Protein AF-A0A953E2Z7-F1 (afdb_monomer_lite)

Foldseek 3Di:
DDDDDDDDDDDDDDPPDDPDPQPPQADVPGNPDGDDPVPDDPCPPPDPCPPVNVVVVVVVVVVVVCCVVCVVVVLVVCCVPPVPVSVVVVVVVPDPDPPPVPDPCNPDDPVRVVVVVVVVVVVVVCVVVVNPDPPDPPPPDDDDDD

pLDDT: mean 73.72, std 15.2, range [41.12, 93.69]

Secondary structure (DSSP, 8-state):
------PPP------------PPTT-BTTBTTPPPPPTT--S-TT-S---HHHHHHHHHHHHHHHHHHHHHHHHHHHHHHH-HHHHHHHHHHHS-SS------TTTT--HHHHHHHHHHHHHHHHHHHTTPPPTT-----------

Radius of gyration: 36.49 Å; chains: 1; bounding box: 108×60×67 Å

Structure (mmCIF, N/CA/C/O backbone):
data_AF-A0A953E2Z7-F1
#
_entry.id   AF-A0A953E2Z7-F1
#
loop_
_atom_site.group_PDB
_atom_site.id
_atom_site.type_symbol
_atom_site.label_atom_id
_atom_site.label_alt_id
_atom_site.label_comp_id
_atom_site.label_asym_id
_atom_site.label_entity_id
_atom_site.label_seq_id
_atom_site.pdbx_PDB_ins_code
_atom_site.Cartn_x
_atom_site.Cartn_y
_atom_site.Cartn_z
_atom_site.occupancy
_atom_site.B_iso_or_equiv
_atom_site.auth_seq_id
_atom_site.auth_comp_id
_atom_site.auth_asym_id
_atom_site.auth_atom_id
_atom_site.pdbx_PDB_model_num
ATOM 1 N N . MET A 1 1 ? 92.117 -27.871 0.592 1.00 45.41 1 MET A N 1
ATOM 2 C CA . MET A 1 1 ? 91.807 -29.067 -0.216 1.00 45.41 1 MET A CA 1
ATOM 3 C C . MET A 1 1 ? 90.305 -29.068 -0.452 1.00 45.41 1 MET A C 1
ATOM 5 O O . MET A 1 1 ? 89.566 -29.341 0.481 1.00 45.41 1 MET A O 1
ATOM 9 N N . SER A 1 2 ? 89.866 -28.612 -1.628 1.00 42.84 2 SER A N 1
ATOM 10 C CA . SER A 1 2 ? 88.443 -28.468 -1.973 1.00 42.84 2 SER A CA 1
ATOM 11 C C . SER A 1 2 ? 87.938 -29.748 -2.621 1.00 42.84 2 SER A C 1
ATOM 13 O O . SER A 1 2 ? 88.469 -30.160 -3.650 1.00 42.84 2 SER A O 1
ATOM 15 N N . THR A 1 3 ? 86.918 -30.366 -2.033 1.00 53.16 3 THR A N 1
ATOM 16 C CA . THR A 1 3 ? 86.294 -31.569 -2.586 1.00 53.16 3 THR A CA 1
ATOM 17 C C . THR A 1 3 ? 85.129 -31.174 -3.488 1.00 53.16 3 THR A C 1
ATOM 19 O O . THR A 1 3 ? 84.120 -30.639 -3.036 1.00 53.16 3 THR A O 1
ATOM 22 N N . THR A 1 4 ? 85.304 -31.444 -4.778 1.00 52.91 4 THR A N 1
ATOM 23 C CA . THR A 1 4 ? 84.304 -31.381 -5.847 1.00 52.91 4 THR A CA 1
ATOM 24 C C . THR A 1 4 ? 83.200 -32.415 -5.620 1.00 52.91 4 THR A C 1
ATOM 26 O O . THR A 1 4 ? 83.494 -33.597 -5.459 1.00 52.91 4 THR A O 1
ATOM 29 N N . ILE A 1 5 ? 81.930 -32.001 -5.678 1.00 59.81 5 ILE A N 1
ATOM 30 C CA . ILE A 1 5 ? 80.785 -32.916 -5.808 1.00 59.81 5 ILE A CA 1
ATOM 31 C C . ILE A 1 5 ? 80.090 -32.632 -7.141 1.00 59.81 5 ILE A C 1
ATOM 33 O O . ILE A 1 5 ? 79.388 -31.637 -7.312 1.00 59.81 5 ILE A O 1
ATOM 37 N N . THR A 1 6 ? 80.315 -33.537 -8.091 1.00 60.94 6 THR A N 1
ATOM 38 C CA . THR A 1 6 ? 79.638 -33.625 -9.387 1.00 60.94 6 THR A CA 1
ATOM 39 C C . THR A 1 6 ? 78.239 -34.210 -9.180 1.00 60.94 6 THR A C 1
ATOM 41 O O . THR A 1 6 ? 78.104 -35.359 -8.764 1.00 60.94 6 THR A O 1
ATOM 44 N N . ARG A 1 7 ? 77.184 -33.431 -9.452 1.00 60.69 7 ARG A N 1
ATOM 45 C CA . ARG A 1 7 ? 75.791 -33.916 -9.441 1.00 60.69 7 ARG A CA 1
ATOM 46 C C . ARG A 1 7 ? 75.497 -34.719 -10.722 1.00 60.69 7 ARG A C 1
ATOM 48 O O . ARG A 1 7 ? 75.776 -34.204 -11.804 1.00 60.69 7 ARG A O 1
ATOM 55 N N . PRO A 1 8 ? 74.915 -35.929 -10.635 1.00 60.66 8 PRO A N 1
ATOM 56 C CA . PRO A 1 8 ? 74.463 -36.683 -11.805 1.00 60.66 8 PRO A CA 1
ATOM 57 C C . PRO A 1 8 ? 73.169 -36.087 -12.405 1.00 60.66 8 PRO A C 1
ATOM 59 O O . PRO A 1 8 ? 72.456 -35.350 -11.713 1.00 60.66 8 PRO A O 1
ATOM 62 N N . PRO A 1 9 ? 72.854 -36.381 -13.683 1.00 58.75 9 PRO A N 1
ATOM 63 C CA . PRO A 1 9 ? 71.711 -35.798 -14.382 1.00 58.75 9 PRO A CA 1
ATOM 64 C C . PRO A 1 9 ? 70.370 -36.324 -13.849 1.00 58.75 9 PRO A C 1
ATOM 66 O O . PRO A 1 9 ? 70.199 -37.516 -13.596 1.00 58.75 9 PRO A O 1
ATOM 69 N N . VAL A 1 10 ? 69.410 -35.408 -13.704 1.00 58.59 10 VAL A N 1
ATOM 70 C CA . VAL A 1 10 ? 68.024 -35.678 -13.300 1.00 58.59 10 VAL A CA 1
ATOM 71 C C . VAL A 1 10 ? 67.323 -36.441 -14.425 1.00 58.59 10 VAL A C 1
ATOM 73 O O . VAL A 1 10 ? 67.126 -35.901 -15.510 1.00 58.59 10 VAL A O 1
ATOM 76 N N . GLN A 1 11 ? 66.956 -37.701 -14.181 1.00 55.47 11 GLN A N 1
ATOM 77 C CA . GLN A 1 11 ? 66.046 -38.428 -15.064 1.00 55.47 11 GLN A CA 1
ATOM 78 C C . GLN A 1 11 ? 64.621 -37.922 -14.834 1.00 55.47 11 GLN A C 1
ATOM 80 O O . GLN A 1 11 ? 64.010 -38.177 -13.798 1.00 55.47 11 GLN A O 1
ATOM 85 N N . GLU A 1 12 ? 64.099 -37.196 -15.814 1.00 55.19 12 GLU A N 1
ATOM 86 C CA . GLU A 1 12 ? 62.734 -36.689 -15.825 1.00 55.19 12 GLU A CA 1
ATOM 87 C C . GLU A 1 12 ? 61.773 -37.785 -16.298 1.00 55.19 12 GLU A C 1
ATOM 89 O O . GLU A 1 12 ? 61.492 -37.944 -17.486 1.00 55.19 12 GLU A O 1
ATOM 94 N N . GLN A 1 13 ? 61.282 -38.589 -15.355 1.00 49.44 13 GLN A N 1
ATOM 95 C CA . GLN A 1 13 ? 60.164 -39.486 -15.625 1.00 49.44 13 GLN A CA 1
ATOM 96 C C . GLN A 1 13 ? 58.857 -38.693 -15.531 1.00 49.44 13 GLN A C 1
ATOM 98 O O . GLN A 1 13 ? 58.405 -38.341 -14.442 1.00 49.44 13 GLN A O 1
ATOM 103 N N . ARG A 1 14 ? 58.238 -38.403 -16.682 1.00 44.19 14 ARG A N 1
ATOM 104 C CA . ARG A 1 14 ? 56.860 -37.894 -16.718 1.00 44.19 14 ARG A CA 1
ATOM 105 C C . ARG A 1 14 ? 55.923 -38.964 -16.150 1.00 44.19 14 ARG A C 1
ATOM 107 O O . ARG A 1 14 ? 55.939 -40.081 -16.668 1.00 44.19 14 ARG A O 1
ATOM 114 N N . PRO A 1 15 ? 55.062 -38.652 -15.167 1.00 49.22 15 PRO A N 1
ATOM 115 C CA . PRO A 1 15 ? 54.013 -39.578 -14.774 1.00 49.22 15 PRO A CA 1
ATOM 116 C C . PRO A 1 15 ? 53.013 -39.721 -15.929 1.00 49.22 15 PRO A C 1
ATOM 118 O O . PRO A 1 15 ? 52.252 -38.806 -16.245 1.00 49.22 15 PRO A O 1
ATOM 121 N N . THR A 1 16 ? 53.009 -40.884 -16.574 1.00 53.31 16 THR A N 1
ATOM 122 C CA . THR A 1 16 ? 51.967 -41.323 -17.507 1.00 53.31 16 THR A CA 1
ATOM 123 C C . THR A 1 16 ? 50.732 -41.751 -16.716 1.00 53.31 16 THR A C 1
ATOM 125 O O . THR A 1 16 ? 50.419 -42.926 -16.573 1.00 53.31 16 THR A O 1
ATOM 128 N N . SER A 1 17 ? 50.014 -40.780 -16.165 1.00 54.34 17 SER A N 1
ATOM 129 C CA . SER A 1 17 ? 48.713 -41.005 -15.542 1.00 54.34 17 SER A CA 1
ATOM 130 C C . SER A 1 17 ? 47.778 -39.912 -16.028 1.00 54.3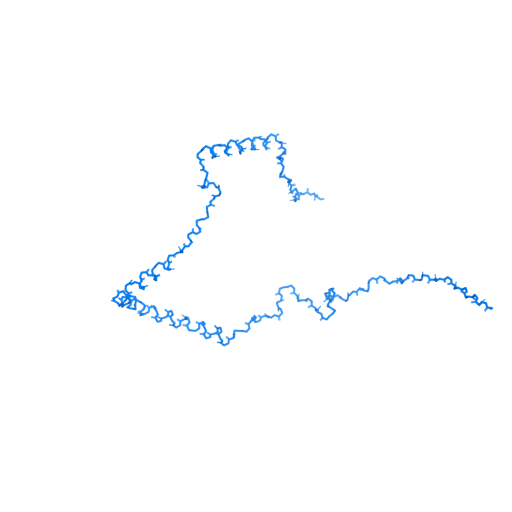4 17 SER A C 1
ATOM 132 O O . SER A 1 17 ? 47.799 -38.796 -15.513 1.00 54.34 17 SER A O 1
ATOM 134 N N . GLY A 1 18 ? 46.959 -40.226 -17.036 1.00 55.44 18 GLY A N 1
ATOM 135 C CA . GLY A 1 18 ? 45.815 -39.387 -17.400 1.00 55.44 18 GLY A CA 1
ATOM 136 C C . GLY A 1 18 ? 44.919 -39.124 -16.179 1.00 55.44 18 GLY A C 1
ATOM 137 O O . GLY A 1 18 ? 45.028 -39.839 -15.177 1.00 55.44 18 GLY A O 1
ATOM 138 N N . PRO A 1 19 ? 44.053 -38.096 -16.214 1.00 55.97 19 PRO A N 1
ATOM 139 C CA . PRO A 1 19 ? 43.231 -37.750 -15.061 1.00 55.97 19 PRO A CA 1
ATOM 140 C C . PRO A 1 19 ? 42.429 -38.977 -14.625 1.00 55.97 19 PRO A C 1
ATOM 142 O O . PRO A 1 19 ? 41.708 -39.570 -15.430 1.00 55.97 19 PRO A O 1
ATOM 145 N N . ALA A 1 20 ? 42.585 -39.372 -13.357 1.00 60.78 20 ALA A N 1
ATOM 146 C CA . ALA A 1 20 ? 41.807 -40.445 -12.760 1.00 60.78 20 ALA A CA 1
ATOM 147 C C . ALA A 1 20 ? 40.327 -40.156 -13.029 1.00 60.78 20 ALA A C 1
ATOM 149 O O . ALA A 1 20 ? 39.794 -39.135 -12.590 1.00 60.78 20 ALA A O 1
ATOM 150 N N . ARG A 1 21 ? 39.686 -41.021 -13.821 1.00 55.66 21 ARG A N 1
ATOM 151 C CA . ARG A 1 21 ? 38.274 -40.894 -14.174 1.00 55.66 21 ARG A CA 1
ATOM 152 C C . ARG A 1 21 ? 37.482 -40.892 -12.871 1.00 55.66 21 ARG A C 1
ATOM 154 O O . ARG A 1 21 ? 37.382 -41.925 -12.214 1.00 55.66 21 ARG A O 1
ATOM 161 N N . LEU A 1 22 ? 36.973 -39.722 -12.483 1.00 58.19 22 LEU A N 1
ATOM 162 C CA . LEU A 1 22 ? 36.121 -39.593 -11.307 1.00 58.19 22 LEU A CA 1
ATOM 163 C C . LEU A 1 22 ? 34.947 -40.575 -11.458 1.00 58.19 22 LEU A C 1
ATOM 165 O O . LEU A 1 22 ? 34.421 -40.723 -12.570 1.00 58.19 22 LEU A O 1
ATOM 169 N N . PRO A 1 23 ? 34.551 -41.284 -10.385 1.00 63.69 23 PRO A N 1
ATOM 170 C CA . PRO A 1 23 ? 33.416 -42.190 -10.448 1.00 63.69 23 PRO A CA 1
ATOM 171 C C . PRO A 1 23 ? 32.170 -41.422 -10.905 1.00 63.69 23 PRO A C 1
ATOM 173 O O . PRO A 1 23 ? 31.988 -40.244 -10.591 1.00 63.69 23 PRO A O 1
ATOM 176 N N . ALA A 1 24 ? 31.323 -42.088 -11.691 1.00 61.00 24 ALA A N 1
ATOM 177 C CA . ALA A 1 24 ? 30.124 -41.477 -12.247 1.00 61.00 24 ALA A CA 1
ATOM 178 C C . ALA A 1 24 ? 29.249 -40.891 -11.120 1.00 61.00 24 ALA A C 1
ATOM 180 O O . ALA A 1 24 ? 28.816 -41.617 -10.225 1.00 61.00 24 ALA A O 1
ATOM 181 N N . GLY A 1 25 ? 29.004 -39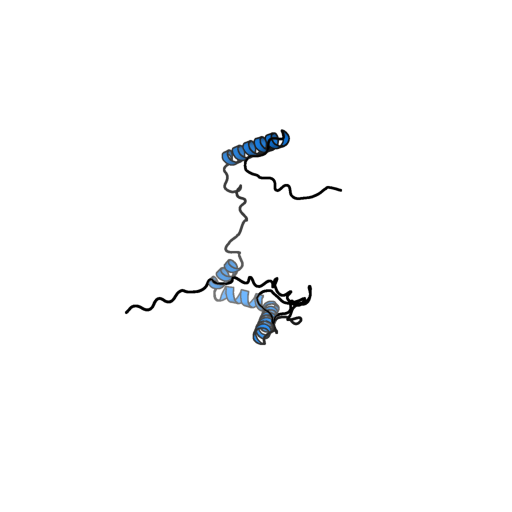.576 -11.170 1.00 64.19 25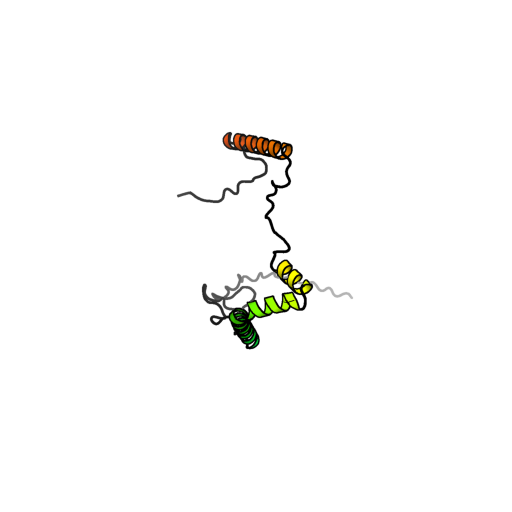 GLY A N 1
ATOM 182 C CA . GLY A 1 25 ? 28.160 -38.867 -10.202 1.00 64.19 25 GLY A CA 1
ATOM 183 C C . GLY A 1 25 ? 28.893 -38.094 -9.099 1.00 64.19 25 GLY A C 1
ATOM 184 O O . GLY A 1 25 ? 28.266 -37.786 -8.092 1.00 64.19 25 GLY A O 1
ATOM 185 N N . THR A 1 26 ? 30.176 -37.766 -9.262 1.00 65.00 26 THR A N 1
ATOM 186 C CA . THR A 1 26 ? 30.920 -36.890 -8.336 1.00 65.00 26 THR A CA 1
ATOM 187 C C . THR A 1 26 ? 31.160 -35.505 -8.946 1.00 65.00 26 THR A C 1
ATOM 189 O O . THR A 1 26 ? 31.513 -35.393 -10.120 1.00 65.00 26 THR A O 1
ATOM 192 N N . ILE A 1 27 ? 30.983 -34.443 -8.151 1.00 69.69 27 ILE A N 1
ATOM 193 C CA . ILE A 1 27 ? 31.244 -33.055 -8.570 1.00 69.69 27 ILE A CA 1
ATOM 194 C C . ILE A 1 27 ? 32.764 -32.779 -8.538 1.00 69.69 27 ILE A C 1
ATOM 196 O O . ILE A 1 27 ? 33.409 -33.099 -7.532 1.00 69.69 27 ILE A O 1
ATOM 200 N N . PRO A 1 28 ? 33.363 -32.166 -9.581 1.00 72.25 28 PRO A N 1
ATOM 201 C CA . PRO A 1 28 ? 34.769 -31.756 -9.558 1.00 72.25 28 PRO A CA 1
ATOM 202 C C . PRO A 1 28 ? 35.052 -30.824 -8.370 1.00 72.25 28 PRO A C 1
ATOM 204 O O . PRO A 1 28 ? 34.341 -29.846 -8.168 1.00 72.25 28 PRO A O 1
ATOM 207 N N . GLY A 1 29 ? 36.068 -31.138 -7.562 1.00 76.62 29 GLY A N 1
ATOM 208 C CA . GLY A 1 29 ? 36.418 -30.370 -6.355 1.00 76.62 29 GLY A CA 1
ATOM 209 C C . GLY A 1 29 ? 35.677 -30.782 -5.075 1.00 76.62 29 GLY A C 1
ATOM 210 O O . GLY A 1 29 ? 36.094 -30.389 -3.987 1.00 76.62 29 GLY A O 1
ATOM 211 N N . HIS A 1 30 ? 34.645 -31.632 -5.163 1.00 74.88 30 HIS A N 1
ATOM 212 C CA . HIS A 1 30 ? 33.885 -32.106 -4.004 1.00 74.88 30 HIS A CA 1
ATOM 213 C C . HIS A 1 30 ? 33.604 -33.618 -4.072 1.00 74.88 30 HIS A C 1
ATOM 215 O O . HIS A 1 30 ? 32.501 -34.035 -4.435 1.00 74.88 30 HIS A O 1
ATOM 221 N N . PRO A 1 31 ? 34.577 -34.464 -3.676 1.00 75.12 31 PRO A N 1
ATOM 222 C CA . PRO A 1 31 ? 34.495 -35.916 -3.847 1.00 75.12 31 PRO A CA 1
ATOM 223 C C . PRO A 1 31 ? 33.339 -36.582 -3.078 1.00 75.12 31 PRO A C 1
ATOM 225 O O . PRO A 1 31 ? 32.871 -37.646 -3.475 1.00 75.12 31 PRO A O 1
ATOM 228 N N . ASN A 1 32 ? 32.846 -35.939 -2.014 1.00 81.75 32 ASN A N 1
ATOM 229 C CA . ASN A 1 32 ? 31.806 -36.476 -1.130 1.00 81.75 32 ASN A CA 1
ATOM 230 C C . ASN A 1 32 ? 30.374 -36.093 -1.539 1.00 81.75 32 ASN A C 1
ATOM 232 O O . ASN A 1 32 ? 29.416 -36.612 -0.967 1.00 81.75 32 ASN A O 1
ATOM 236 N N . LEU A 1 33 ? 30.205 -35.171 -2.492 1.00 77.00 33 LEU A N 1
ATOM 237 C CA . LEU A 1 33 ? 28.895 -34.662 -2.893 1.00 77.00 33 LEU A CA 1
ATOM 238 C C . LEU A 1 33 ? 28.433 -35.358 -4.178 1.00 77.00 33 LEU A C 1
ATOM 240 O O . LEU A 1 33 ? 29.095 -35.291 -5.215 1.00 77.00 33 LEU A O 1
ATOM 244 N N . ARG A 1 34 ? 27.273 -36.017 -4.099 1.00 79.38 34 ARG A N 1
ATOM 245 C CA . ARG A 1 34 ? 26.570 -36.593 -5.253 1.00 79.38 34 ARG A CA 1
ATOM 246 C C . ARG A 1 34 ? 25.498 -35.602 -5.727 1.00 79.38 34 ARG A C 1
ATOM 248 O O . ARG A 1 34 ? 24.698 -35.177 -4.893 1.00 79.38 34 ARG A O 1
ATOM 255 N N . PRO A 1 35 ? 25.455 -35.218 -7.018 1.00 77.81 35 PRO A N 1
ATOM 256 C CA . PRO A 1 35 ? 24.389 -34.382 -7.556 1.00 77.81 35 PRO A CA 1
ATOM 257 C C . PRO A 1 35 ? 23.019 -35.026 -7.353 1.00 77.81 35 PRO A C 1
ATOM 259 O O . PRO A 1 35 ? 22.852 -36.232 -7.546 1.00 77.81 35 PRO A O 1
ATOM 262 N N . TRP A 1 36 ? 22.029 -34.210 -6.999 1.00 78.62 36 TRP A N 1
ATOM 263 C CA . TRP A 1 36 ? 20.642 -34.652 -6.931 1.00 78.62 36 TRP A CA 1
ATOM 264 C C . TRP A 1 36 ? 20.123 -35.017 -8.335 1.00 78.62 36 TRP A C 1
ATOM 266 O O . TRP A 1 36 ? 20.517 -34.373 -9.315 1.00 78.62 36 TRP A O 1
ATOM 276 N N . PRO A 1 37 ? 19.242 -36.028 -8.465 1.00 81.19 37 PRO A N 1
ATOM 277 C CA . PRO A 1 37 ? 18.593 -36.336 -9.734 1.00 81.19 37 PRO A CA 1
A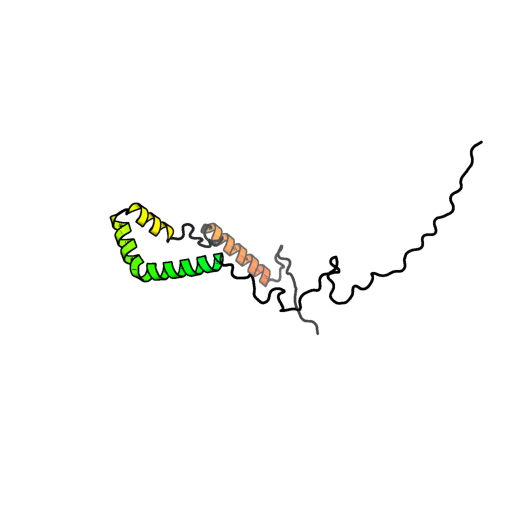TOM 278 C C . PRO A 1 37 ? 17.846 -35.110 -10.271 1.00 81.19 37 PRO A C 1
ATOM 280 O O . PRO A 1 37 ? 17.254 -34.347 -9.506 1.00 81.19 37 PRO A O 1
ATOM 283 N N . LYS A 1 38 ? 17.832 -34.931 -11.598 1.00 74.62 38 LYS A N 1
ATOM 284 C CA . LYS A 1 38 ? 17.063 -33.853 -12.237 1.00 74.62 38 LYS A CA 1
ATOM 285 C C . LYS A 1 38 ? 15.590 -33.967 -11.817 1.00 74.62 38 LYS A C 1
ATOM 287 O O . LYS A 1 38 ? 14.973 -35.003 -12.035 1.00 74.62 38 LYS A O 1
ATOM 292 N N . GLY A 1 39 ? 15.055 -32.914 -11.198 1.00 76.06 39 GLY A N 1
ATOM 293 C CA . GLY A 1 39 ? 13.677 -32.869 -10.689 1.00 76.06 39 GLY A CA 1
ATOM 294 C C . GLY A 1 39 ? 13.496 -33.272 -9.218 1.00 76.06 39 GLY A C 1
ATOM 295 O O . GLY A 1 39 ? 12.388 -33.157 -8.705 1.00 76.06 39 GLY A O 1
ATOM 296 N N . VAL A 1 40 ? 14.556 -33.689 -8.516 1.00 78.38 40 VAL A N 1
ATOM 297 C CA . VAL A 1 40 ? 14.511 -34.007 -7.080 1.00 78.38 40 VAL A CA 1
ATOM 298 C C . VAL A 1 40 ? 15.262 -32.930 -6.302 1.00 78.38 40 VAL A C 1
ATOM 300 O O . VAL A 1 40 ? 16.465 -32.746 -6.480 1.00 78.38 40 VAL A O 1
ATOM 303 N N . SER A 1 41 ? 14.561 -32.205 -5.427 1.00 77.50 41 SER A N 1
ATOM 304 C CA . SER A 1 41 ? 15.204 -31.300 -4.474 1.00 77.50 41 SER A CA 1
ATOM 305 C C . SER A 1 41 ? 15.743 -32.097 -3.280 1.00 77.50 41 SER A C 1
ATOM 307 O O . SER A 1 41 ? 15.112 -33.043 -2.814 1.00 77.50 41 SER A O 1
ATOM 309 N N . GLY A 1 42 ? 16.895 -31.694 -2.733 1.00 78.31 42 GLY A N 1
ATOM 310 C CA . GLY A 1 42 ? 17.447 -32.284 -1.500 1.00 78.31 42 GLY A CA 1
ATOM 311 C C . GLY A 1 42 ? 16.585 -32.039 -0.252 1.00 78.31 42 GLY A C 1
ATOM 312 O O . GLY A 1 42 ? 16.846 -32.601 0.806 1.00 78.31 42 GLY A O 1
ATOM 313 N N . ASN A 1 43 ? 15.542 -31.213 -0.376 1.00 77.81 43 ASN A N 1
ATOM 314 C CA . ASN A 1 43 ? 14.546 -30.969 0.654 1.00 77.81 43 ASN A CA 1
ATOM 315 C C . ASN A 1 43 ? 13.127 -30.994 0.045 1.00 77.81 43 ASN A C 1
ATOM 317 O O . ASN A 1 43 ? 12.562 -29.934 -0.249 1.00 77.81 43 ASN A O 1
ATOM 321 N N . PRO A 1 44 ? 12.534 -32.187 -0.146 1.00 73.19 44 PRO A N 1
ATOM 322 C CA . PRO A 1 44 ? 11.226 -32.341 -0.789 1.00 73.19 44 PRO A CA 1
ATOM 323 C C . PRO A 1 44 ? 10.066 -31.737 0.019 1.00 73.19 44 PRO A C 1
ATOM 325 O O . PRO A 1 44 ? 9.004 -31.483 -0.538 1.00 73.19 44 PRO A O 1
ATOM 328 N N . ARG A 1 45 ? 10.254 -31.477 1.321 1.00 73.94 45 ARG A N 1
ATOM 329 C CA . ARG A 1 45 ? 9.264 -30.820 2.194 1.00 73.94 45 ARG A CA 1
ATOM 330 C C . ARG A 1 45 ? 9.432 -29.297 2.287 1.00 73.94 45 ARG A C 1
ATOM 332 O O . ARG A 1 45 ? 8.624 -28.650 2.948 1.00 73.94 45 ARG A O 1
ATOM 339 N N . GLY A 1 46 ? 10.436 -28.721 1.622 1.00 78.12 46 GLY A N 1
ATOM 340 C CA . GLY A 1 46 ? 10.738 -27.291 1.705 1.00 78.12 46 GLY A CA 1
ATOM 341 C C . GLY A 1 46 ? 11.242 -26.859 3.087 1.00 78.12 46 GLY A C 1
ATOM 342 O O . GLY A 1 46 ? 11.450 -27.676 3.988 1.00 78.12 46 GLY A O 1
ATOM 343 N N . ARG A 1 47 ? 11.502 -25.555 3.260 1.00 75.06 47 ARG A N 1
ATOM 344 C CA . ARG A 1 47 ? 11.886 -25.001 4.569 1.00 75.06 47 ARG A CA 1
ATOM 345 C C . ARG A 1 47 ? 10.789 -25.362 5.583 1.00 75.06 47 ARG A C 1
ATOM 347 O O . ARG A 1 47 ? 9.622 -25.087 5.294 1.00 75.06 47 ARG A O 1
ATOM 354 N N . PRO A 1 48 ? 11.119 -25.978 6.735 1.00 74.69 48 PRO A N 1
ATOM 355 C CA . PRO A 1 48 ? 10.116 -26.259 7.751 1.00 74.69 48 PRO A CA 1
ATOM 356 C C . PRO A 1 48 ? 9.431 -24.946 8.124 1.00 74.69 48 PRO A C 1
ATOM 358 O O . PRO A 1 48 ? 10.103 -23.948 8.379 1.00 74.69 48 PRO A O 1
ATOM 361 N N . ARG A 1 49 ? 8.095 -24.935 8.105 1.00 69.12 49 ARG A N 1
ATOM 362 C CA . ARG A 1 49 ? 7.312 -23.775 8.529 1.00 69.12 49 ARG A CA 1
ATOM 363 C C . ARG A 1 49 ? 7.559 -23.590 10.020 1.00 69.12 49 ARG A C 1
ATOM 365 O O . ARG A 1 49 ? 6.973 -24.292 10.840 1.00 69.12 49 ARG A O 1
ATOM 372 N N . GLU A 1 50 ? 8.498 -22.718 10.356 1.00 76.88 50 GLU A N 1
ATOM 373 C CA . GLU A 1 50 ? 8.841 -22.410 11.736 1.00 76.88 50 GLU A CA 1
ATOM 374 C C . GLU A 1 50 ? 7.599 -21.890 12.470 1.00 76.88 50 GLU A C 1
ATOM 376 O O . GLU A 1 50 ? 6.714 -21.268 11.874 1.00 76.88 50 GLU A O 1
ATOM 381 N N . THR A 1 51 ? 7.528 -22.122 13.781 1.00 73.69 51 THR A N 1
ATOM 382 C CA . THR A 1 51 ? 6.413 -21.660 14.623 1.00 73.69 51 THR A CA 1
ATOM 383 C C . THR A 1 51 ? 6.160 -20.159 14.466 1.00 73.69 51 THR A C 1
ATOM 385 O O . THR A 1 51 ? 5.009 -19.734 14.485 1.00 73.69 51 THR A O 1
ATOM 388 N N . ARG A 1 52 ? 7.217 -19.366 14.236 1.00 74.88 52 ARG A N 1
ATOM 389 C CA . ARG A 1 52 ? 7.127 -17.930 13.949 1.00 74.88 52 ARG A CA 1
ATOM 390 C C . ARG A 1 52 ? 6.350 -17.645 12.663 1.00 74.88 52 ARG A C 1
ATOM 392 O O . ARG A 1 52 ? 5.387 -16.892 12.706 1.00 74.88 52 ARG A O 1
ATOM 399 N N . ASP A 1 53 ? 6.725 -18.270 11.550 1.00 82.50 53 ASP A N 1
ATOM 400 C CA . ASP A 1 53 ? 6.073 -18.051 10.251 1.00 82.50 53 ASP A CA 1
ATOM 401 C C . ASP A 1 53 ? 4.615 -18.526 10.268 1.00 82.50 53 ASP A C 1
ATOM 403 O O . ASP A 1 53 ? 3.745 -17.963 9.596 1.00 82.50 53 ASP A O 1
ATOM 407 N N . ARG A 1 54 ? 4.327 -19.552 11.077 1.00 83.88 54 ARG A N 1
ATOM 408 C CA . ARG A 1 54 ? 2.959 -19.984 11.355 1.00 83.88 54 ARG A CA 1
ATOM 409 C C . ARG A 1 54 ? 2.175 -18.950 12.155 1.00 83.88 54 ARG A C 1
ATOM 411 O O . ARG A 1 54 ? 1.112 -18.550 11.694 1.00 83.88 54 ARG A O 1
ATOM 418 N N . LEU A 1 55 ? 2.716 -18.494 13.282 1.00 87.50 55 LEU A N 1
ATOM 419 C CA . LEU A 1 55 ? 2.093 -17.479 14.131 1.00 87.50 55 LEU A CA 1
ATOM 420 C C . LEU A 1 55 ? 1.825 -16.187 13.354 1.00 87.50 55 LEU A C 1
ATOM 422 O O . LEU A 1 55 ? 0.742 -15.629 13.463 1.00 87.50 55 LEU A O 1
ATOM 426 N N . THR A 1 56 ? 2.777 -15.736 12.533 1.00 88.56 56 THR A N 1
ATOM 427 C CA . THR A 1 56 ? 2.600 -14.549 11.690 1.00 88.56 56 THR A CA 1
ATOM 428 C C . THR A 1 56 ? 1.465 -14.735 10.684 1.00 88.56 56 THR A C 1
ATOM 430 O O . THR A 1 56 ? 0.636 -13.842 10.544 1.00 88.56 56 THR A O 1
ATOM 433 N N . GLY A 1 57 ? 1.381 -15.889 10.013 1.00 87.69 57 GLY A N 1
ATOM 434 C CA . GLY A 1 57 ? 0.279 -16.161 9.084 1.00 87.69 57 GLY A CA 1
ATOM 435 C C . GLY A 1 57 ? -1.085 -16.239 9.776 1.00 87.69 57 GLY A C 1
ATOM 436 O O . GLY A 1 57 ? -2.049 -15.652 9.291 1.00 87.69 57 GLY A O 1
ATOM 437 N N . ASP A 1 58 ? -1.154 -16.918 10.921 1.00 89.56 58 ASP A N 1
ATOM 438 C CA . ASP A 1 58 ? -2.390 -17.058 11.697 1.00 89.56 58 ASP A CA 1
ATOM 439 C C . ASP A 1 58 ? -2.843 -15.697 12.263 1.00 89.56 58 ASP A C 1
ATOM 441 O O . ASP A 1 58 ? -4.031 -15.383 12.224 1.00 89.56 58 ASP A O 1
ATOM 445 N N . PHE A 1 59 ? -1.897 -14.856 12.700 1.00 89.94 59 PHE A N 1
ATOM 446 C CA . PHE A 1 59 ? -2.151 -13.488 13.157 1.00 89.94 59 PHE A CA 1
ATOM 447 C C . PHE A 1 59 ? -2.684 -12.587 12.040 1.00 89.94 59 PHE A C 1
ATOM 449 O O . PHE A 1 59 ? -3.692 -11.916 12.234 1.00 89.94 59 PHE A O 1
ATOM 456 N N . ILE A 1 60 ? -2.050 -12.590 10.861 1.00 92.00 60 ILE A N 1
ATOM 457 C CA . ILE A 1 60 ? -2.516 -11.792 9.715 1.00 92.00 60 ILE A CA 1
ATOM 458 C C . ILE A 1 60 ? -3.923 -12.227 9.298 1.00 92.00 60 ILE A C 1
ATOM 460 O O . ILE A 1 60 ? -4.751 -11.376 8.986 1.00 92.00 60 ILE A O 1
ATOM 464 N N . ARG A 1 61 ? -4.213 -13.534 9.319 1.00 91.38 61 ARG A N 1
ATOM 465 C CA . ARG A 1 61 ? -5.550 -14.049 9.009 1.00 91.38 61 ARG A CA 1
ATOM 466 C C . ARG A 1 61 ? -6.594 -13.562 10.014 1.00 91.38 61 ARG A C 1
ATOM 468 O O . ARG A 1 61 ? -7.607 -13.022 9.593 1.00 91.38 61 ARG A O 1
ATOM 475 N N . ALA A 1 62 ? -6.325 -13.710 11.310 1.00 90.62 62 ALA A N 1
ATOM 476 C CA . ALA A 1 62 ? -7.235 -13.242 12.355 1.00 90.62 62 ALA A CA 1
ATOM 477 C C . ALA A 1 62 ? -7.462 -11.723 12.273 1.00 90.62 62 ALA A C 1
ATOM 479 O O . ALA A 1 62 ? -8.586 -11.255 12.403 1.00 90.62 62 ALA A O 1
ATOM 480 N N . LEU A 1 63 ? -6.407 -10.953 11.986 1.00 90.50 63 LEU A N 1
ATOM 481 C CA . LEU A 1 63 ? -6.507 -9.509 11.793 1.00 90.50 63 LEU A CA 1
ATOM 482 C C . LEU A 1 63 ? -7.336 -9.143 10.553 1.00 90.50 63 LEU A C 1
ATOM 484 O O . LEU A 1 63 ? -8.072 -8.165 10.581 1.00 90.50 63 LEU A O 1
ATOM 488 N N . ALA A 1 64 ? -7.226 -9.905 9.464 1.00 89.44 64 ALA A N 1
ATOM 489 C CA . ALA A 1 64 ? -8.027 -9.679 8.264 1.00 89.44 64 ALA A CA 1
ATOM 490 C C . ALA A 1 64 ? -9.518 -9.978 8.496 1.00 89.44 64 ALA A C 1
ATOM 492 O O . ALA A 1 64 ? -10.360 -9.234 8.000 1.00 89.44 64 ALA A O 1
ATOM 493 N N . GLU A 1 65 ? -9.835 -11.032 9.255 1.00 91.44 65 GLU A N 1
ATOM 494 C CA . GLU A 1 65 ? -11.206 -11.365 9.671 1.00 91.44 65 GLU A CA 1
ATOM 495 C C . GLU A 1 65 ? -11.794 -10.256 10.563 1.00 91.44 65 GLU A C 1
ATOM 497 O O . GLU A 1 65 ? -12.856 -9.721 10.252 1.00 91.44 65 GLU A O 1
ATOM 502 N N . ASP A 1 66 ? -11.056 -9.815 11.587 1.00 92.06 66 ASP A N 1
ATOM 503 C CA . ASP A 1 66 ? -11.455 -8.698 12.459 1.00 92.06 66 ASP A CA 1
ATOM 504 C C . ASP A 1 66 ? -11.652 -7.390 11.671 1.00 92.06 66 ASP A C 1
ATOM 506 O O . ASP A 1 66 ? -12.646 -6.682 11.837 1.00 92.06 66 ASP A O 1
ATOM 510 N N . PHE A 1 67 ? -10.750 -7.090 10.733 1.00 90.25 67 PHE A N 1
ATOM 511 C CA . PHE A 1 67 ? -10.865 -5.900 9.894 1.00 90.25 67 PHE A CA 1
ATOM 512 C C . PHE A 1 67 ? -12.046 -5.976 8.914 1.00 90.25 67 PHE A C 1
ATOM 514 O O . PHE A 1 67 ? -12.623 -4.939 8.581 1.00 90.25 67 PHE A O 1
ATOM 521 N N . ALA A 1 68 ? -12.440 -7.168 8.461 1.00 89.25 68 ALA A N 1
ATOM 522 C CA . ALA A 1 68 ? -13.617 -7.333 7.611 1.00 89.25 68 ALA A CA 1
ATOM 523 C C . ALA A 1 68 ? -14.918 -6.992 8.359 1.00 89.25 68 ALA A C 1
ATOM 525 O O . ALA A 1 68 ? -15.816 -6.384 7.774 1.00 89.25 68 ALA A O 1
ATOM 526 N N . GLU A 1 69 ? -15.003 -7.333 9.647 1.00 91.88 69 GLU A N 1
ATOM 527 C CA . GLU A 1 69 ? -16.189 -7.087 10.476 1.00 91.88 69 GLU A CA 1
ATOM 528 C C . GLU A 1 69 ? -16.192 -5.684 11.110 1.00 91.88 69 GLU A C 1
ATOM 530 O O . GLU A 1 69 ? -17.211 -4.987 11.094 1.00 91.88 69 GLU A O 1
ATOM 535 N N . HIS A 1 70 ? -15.048 -5.223 11.624 1.00 90.38 70 HIS A N 1
ATOM 536 C CA . HIS A 1 70 ? -14.940 -3.997 12.425 1.00 90.38 70 HIS A CA 1
ATOM 537 C C . HIS A 1 70 ? -14.155 -2.861 11.756 1.00 90.38 70 HIS A C 1
ATOM 539 O O . HIS A 1 70 ? -14.212 -1.713 12.214 1.00 90.38 70 HIS A O 1
ATOM 545 N N . GLY A 1 71 ? -13.461 -3.119 10.645 1.00 86.81 71 GLY A N 1
ATOM 546 C CA . GLY A 1 71 ? -12.572 -2.143 10.006 1.00 86.81 71 GLY A CA 1
ATOM 547 C C . GLY A 1 71 ? -13.278 -0.855 9.578 1.00 86.81 71 GLY A C 1
ATOM 548 O O . GLY A 1 71 ? -12.741 0.237 9.765 1.00 86.81 71 GLY A O 1
ATOM 549 N N . ALA A 1 72 ? -14.519 -0.942 9.089 1.00 88.31 72 ALA A N 1
ATOM 550 C CA . ALA A 1 72 ? -15.300 0.237 8.704 1.00 88.31 72 ALA A CA 1
ATOM 551 C C . ALA A 1 72 ? -15.610 1.157 9.901 1.00 88.31 72 ALA A C 1
ATOM 553 O O . ALA A 1 72 ? -15.511 2.382 9.789 1.00 88.31 72 ALA A O 1
ATOM 554 N N . GLN A 1 73 ? -15.941 0.578 11.060 1.00 90.50 73 GLN A N 1
ATOM 555 C CA . GLN A 1 73 ? -16.172 1.340 12.290 1.00 90.50 73 GLN A CA 1
ATOM 556 C C . GLN A 1 73 ? -14.869 1.935 12.828 1.00 90.50 73 GLN A C 1
ATOM 558 O O . GLN A 1 73 ? -14.858 3.101 13.221 1.00 90.50 73 GLN A O 1
ATOM 563 N N . ALA A 1 74 ? -13.761 1.190 12.774 1.00 87.81 74 ALA A N 1
ATOM 564 C CA . ALA A 1 74 ? -12.444 1.690 13.168 1.00 87.81 74 ALA A CA 1
ATOM 565 C C . ALA A 1 74 ? -11.997 2.884 12.303 1.00 87.81 74 ALA A C 1
ATOM 567 O O . ALA A 1 74 ? -11.514 3.888 12.831 1.00 87.81 74 ALA A O 1
ATOM 568 N N . ILE A 1 75 ? -12.232 2.829 10.988 1.00 88.06 75 ILE A N 1
ATOM 569 C CA . ILE A 1 75 ? -11.976 3.947 10.068 1.00 88.06 75 ILE A CA 1
ATOM 570 C C . ILE A 1 75 ? -12.861 5.155 10.410 1.00 88.06 75 ILE A C 1
ATOM 572 O O . ILE A 1 75 ? -12.371 6.287 10.478 1.00 88.06 75 ILE A O 1
ATOM 576 N N . ALA A 1 76 ? -14.155 4.930 10.655 1.00 88.88 76 ALA A N 1
ATOM 577 C CA . ALA A 1 76 ? -15.083 5.996 11.020 1.00 88.88 76 ALA A CA 1
ATOM 578 C C . ALA A 1 76 ? -14.699 6.671 12.348 1.00 88.88 76 ALA A C 1
ATOM 580 O O . ALA A 1 76 ? -14.771 7.897 12.446 1.00 88.88 76 ALA A O 1
ATOM 581 N N . ALA A 1 77 ? -14.251 5.892 13.336 1.00 90.38 77 ALA A N 1
ATOM 582 C CA . ALA A 1 77 ? -13.748 6.397 14.608 1.00 90.38 77 ALA A CA 1
ATOM 583 C C . ALA A 1 77 ? -12.437 7.178 14.429 1.00 90.38 77 ALA A C 1
ATOM 585 O O . ALA A 1 77 ? -12.322 8.289 14.937 1.00 90.38 77 ALA A O 1
ATOM 586 N N . CYS A 1 78 ? -11.489 6.658 13.640 1.00 89.94 78 CYS A N 1
ATOM 587 C CA . CYS A 1 78 ? -10.222 7.332 13.342 1.00 89.94 78 CYS A CA 1
ATOM 588 C C . CYS A 1 78 ? -10.444 8.702 12.682 1.00 89.94 78 CYS A C 1
ATOM 590 O O . CYS A 1 78 ? -9.796 9.677 13.052 1.00 89.94 78 CYS A O 1
ATOM 592 N N . ARG A 1 79 ? -11.436 8.817 11.787 1.00 87.94 79 ARG A N 1
ATOM 593 C CA . ARG A 1 79 ? -11.833 10.103 11.192 1.00 87.94 79 ARG A CA 1
ATOM 594 C C . ARG A 1 79 ? -12.303 11.127 12.235 1.00 87.94 79 ARG A C 1
ATOM 596 O O . ARG A 1 79 ? -12.131 12.321 12.014 1.00 87.94 79 ARG A O 1
ATOM 603 N N . GLN A 1 80 ? -12.932 10.679 13.322 1.00 91.44 80 GLN A N 1
ATOM 604 C CA . GLN A 1 80 ? -13.450 11.558 14.376 1.00 91.44 80 GLN A CA 1
ATOM 605 C C . GLN A 1 80 ? -12.386 11.919 15.419 1.00 91.44 80 GLN A C 1
ATOM 607 O O . GLN A 1 80 ? -12.397 13.040 15.918 1.00 91.44 80 GLN A O 1
ATOM 612 N N . THR A 1 81 ? -11.481 10.993 15.750 1.00 93.69 81 THR A N 1
ATOM 613 C CA . THR A 1 81 ? -10.468 11.186 16.800 1.00 93.69 81 THR A CA 1
ATOM 614 C C . THR A 1 81 ? -9.192 11.852 16.291 1.00 93.69 81 THR A C 1
ATOM 616 O O . THR A 1 81 ? -8.704 12.783 16.926 1.00 93.69 81 THR A O 1
ATOM 619 N N . ASP A 1 82 ? -8.659 11.409 15.149 1.00 91.75 82 ASP A N 1
ATOM 620 C CA . ASP A 1 82 ? -7.478 11.994 14.506 1.00 91.75 82 ASP A CA 1
ATOM 621 C C . ASP A 1 82 ? -7.645 12.015 12.973 1.00 91.75 82 ASP A C 1
ATOM 623 O O . ASP A 1 82 ? -7.188 11.111 12.256 1.00 91.75 82 ASP A O 1
ATOM 627 N N . PRO A 1 83 ? -8.259 13.080 12.428 1.00 89.25 83 PRO A N 1
ATOM 628 C CA . PRO A 1 83 ? -8.423 13.218 10.986 1.00 89.25 83 PRO A CA 1
ATOM 629 C C . PRO A 1 83 ? -7.083 13.342 10.242 1.00 89.25 83 PRO A C 1
ATOM 631 O O . PRO A 1 83 ? -7.006 12.979 9.066 1.00 89.25 83 PRO A O 1
ATOM 634 N N . ALA A 1 84 ? -6.009 13.806 10.894 1.00 90.25 84 ALA A N 1
ATOM 635 C CA . ALA A 1 84 ? -4.699 13.918 10.259 1.00 90.25 84 ALA A CA 1
ATOM 636 C C . ALA A 1 84 ? -4.062 12.536 10.046 1.00 90.25 84 ALA A C 1
ATOM 638 O O . ALA A 1 84 ? -3.475 12.289 8.988 1.00 90.25 84 ALA A O 1
ATOM 639 N N . ALA A 1 85 ? -4.199 11.613 11.004 1.00 89.38 85 ALA A N 1
ATOM 640 C CA . ALA A 1 85 ? -3.789 10.219 10.816 1.00 89.38 85 ALA A CA 1
ATOM 641 C C . ALA A 1 85 ? -4.597 9.526 9.718 1.00 89.38 85 ALA A C 1
ATOM 643 O O . ALA A 1 85 ? -4.004 8.846 8.878 1.00 89.38 85 ALA A O 1
ATOM 644 N N . TYR A 1 86 ? -5.911 9.754 9.671 1.00 87.31 86 TYR A N 1
ATOM 645 C CA . TYR A 1 86 ? -6.772 9.206 8.624 1.00 87.31 86 TYR A CA 1
ATOM 646 C C . TYR A 1 86 ? -6.305 9.621 7.217 1.00 87.31 86 TYR A C 1
ATOM 648 O O . TYR A 1 86 ? -6.106 8.767 6.351 1.00 87.31 86 TYR A O 1
ATOM 656 N N . LEU A 1 87 ? -6.028 10.912 7.001 1.00 85.75 87 LEU A N 1
ATOM 657 C CA . LEU A 1 87 ? -5.523 11.415 5.716 1.00 85.75 87 LEU A CA 1
ATOM 658 C C . LEU A 1 87 ? -4.145 10.843 5.348 1.00 85.75 87 LEU A C 1
ATOM 660 O O . LEU A 1 87 ? -3.905 10.540 4.179 1.00 85.75 87 LEU A O 1
ATOM 664 N N . ARG A 1 88 ? -3.252 10.634 6.326 1.00 87.50 88 ARG A N 1
ATOM 665 C CA . ARG A 1 88 ? -1.956 9.968 6.094 1.00 87.50 88 ARG A CA 1
ATOM 666 C C . ARG A 1 88 ? -2.122 8.512 5.657 1.00 87.50 88 ARG A C 1
ATOM 668 O O . ARG A 1 88 ? -1.369 8.052 4.801 1.00 87.50 88 ARG A O 1
ATOM 675 N N . LEU A 1 89 ? -3.094 7.801 6.226 1.00 87.25 89 LEU A N 1
ATOM 676 C CA . LEU A 1 89 ? -3.407 6.412 5.884 1.00 87.25 89 LEU A CA 1
ATOM 677 C C . LEU A 1 89 ? -3.929 6.317 4.441 1.00 87.25 89 LEU A C 1
ATOM 679 O O . LEU A 1 89 ? -3.429 5.514 3.656 1.00 87.25 89 LEU A O 1
ATOM 683 N N . VAL A 1 90 ? -4.843 7.219 4.063 1.00 84.00 90 VAL A N 1
ATOM 684 C CA . VAL A 1 90 ? -5.348 7.344 2.684 1.00 84.00 90 VAL A CA 1
ATOM 685 C C . VAL A 1 90 ? -4.219 7.690 1.705 1.00 84.00 90 VAL A C 1
ATOM 687 O O . VAL A 1 90 ? -4.100 7.059 0.658 1.00 84.00 90 VAL A O 1
ATOM 690 N N . ALA A 1 91 ? -3.338 8.630 2.058 1.00 84.19 91 ALA A N 1
ATOM 691 C CA . ALA A 1 91 ? -2.177 8.975 1.238 1.00 84.19 91 ALA A CA 1
ATOM 692 C C . ALA A 1 91 ? -1.160 7.822 1.109 1.00 84.19 91 ALA A C 1
ATOM 694 O O . ALA A 1 91 ? -0.431 7.763 0.125 1.00 84.19 91 ALA A O 1
ATOM 695 N N . GLY A 1 92 ? -1.097 6.910 2.085 1.00 85.56 92 GLY A N 1
ATOM 696 C CA . GLY A 1 92 ? -0.249 5.716 2.042 1.00 85.56 92 GLY A CA 1
ATOM 697 C C . GLY A 1 92 ? -0.805 4.576 1.184 1.00 85.56 92 GLY A C 1
ATOM 698 O O . GLY A 1 92 ? -0.021 3.759 0.708 1.00 85.56 92 GLY A O 1
ATOM 699 N N . LEU A 1 93 ? -2.126 4.528 0.975 1.00 82.00 93 LEU A N 1
ATOM 700 C CA . LEU A 1 93 ? -2.762 3.586 0.046 1.00 82.00 93 LEU A CA 1
ATOM 701 C C . LEU A 1 93 ? -2.466 3.952 -1.414 1.00 82.00 93 LEU A C 1
ATOM 703 O O . LEU A 1 93 ? -2.403 3.081 -2.280 1.00 82.00 93 LEU A O 1
ATOM 707 N N . LEU A 1 94 ? -2.276 5.244 -1.681 1.00 78.94 94 LEU A N 1
ATOM 708 C CA . LEU A 1 94 ? -1.839 5.712 -2.984 1.00 78.94 94 LEU A CA 1
ATOM 709 C C . LEU A 1 94 ? -0.363 5.329 -3.193 1.00 78.94 94 LEU A C 1
ATOM 711 O O . LEU A 1 94 ? 0.472 5.608 -2.325 1.00 78.94 94 LEU A O 1
ATOM 715 N N . PRO A 1 95 ? -0.007 4.708 -4.333 1.00 77.06 95 PRO A N 1
ATOM 716 C CA . PRO A 1 95 ? 1.387 4.487 -4.690 1.00 77.06 95 PRO A CA 1
ATOM 717 C C . PRO A 1 95 ? 2.139 5.823 -4.671 1.00 77.06 95 PRO A C 1
ATOM 719 O O . PRO A 1 95 ? 1.793 6.741 -5.412 1.00 77.06 95 PRO A O 1
ATOM 722 N N . ARG A 1 96 ? 3.153 5.945 -3.806 1.00 68.25 96 ARG A N 1
ATOM 723 C CA . ARG A 1 96 ? 3.954 7.179 -3.687 1.00 68.25 96 ARG A CA 1
ATOM 724 C C . ARG A 1 96 ? 4.823 7.433 -4.915 1.00 68.25 96 ARG A C 1
ATOM 726 O O . ARG A 1 96 ? 5.087 8.575 -5.258 1.00 68.25 96 ARG A O 1
ATOM 733 N N . GLU A 1 97 ? 5.219 6.355 -5.573 1.00 64.94 97 GLU A N 1
ATOM 734 C CA . GLU A 1 97 ? 5.933 6.346 -6.838 1.00 64.94 97 GLU A CA 1
ATOM 735 C C . GLU A 1 97 ? 4.970 5.739 -7.859 1.00 64.94 97 GLU A C 1
ATOM 737 O O . GLU A 1 97 ? 4.818 4.518 -7.952 1.00 64.94 97 GLU A O 1
ATOM 742 N N . LEU A 1 98 ? 4.258 6.577 -8.612 1.00 64.00 98 LEU A N 1
ATOM 743 C 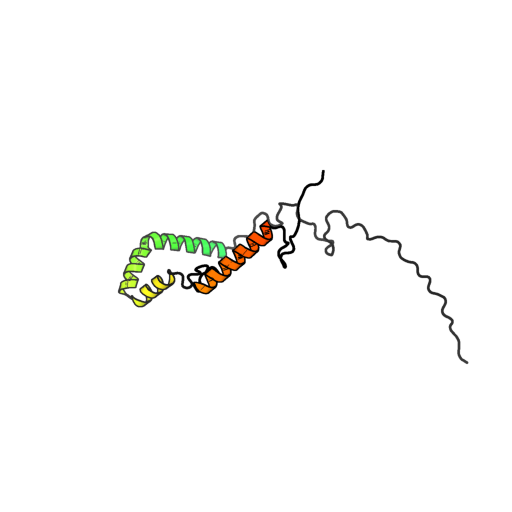CA . LEU A 1 98 ? 3.685 6.104 -9.863 1.00 64.00 98 LEU A CA 1
ATOM 744 C C . LEU A 1 98 ? 4.877 5.830 -10.781 1.00 64.00 98 LEU A C 1
ATOM 746 O O . LEU A 1 98 ? 5.342 6.729 -11.478 1.00 64.00 98 LEU A O 1
ATOM 750 N N . ASN A 1 99 ? 5.379 4.592 -10.782 1.00 57.34 99 ASN A N 1
ATOM 751 C CA . ASN A 1 99 ? 6.228 4.069 -11.848 1.00 57.34 99 ASN A CA 1
ATOM 752 C C . ASN A 1 99 ? 5.391 4.003 -13.136 1.00 57.34 99 ASN A C 1
ATOM 754 O O . ASN A 1 99 ? 5.088 2.931 -13.661 1.00 57.34 99 ASN A O 1
ATOM 758 N N . VAL A 1 100 ? 5.004 5.168 -13.657 1.00 63.94 100 VAL A N 1
ATOM 759 C CA . VAL A 1 100 ? 4.713 5.330 -15.070 1.00 63.94 100 VAL A CA 1
ATOM 760 C C . VAL A 1 100 ? 6.005 4.893 -15.728 1.00 63.94 100 VAL A C 1
ATOM 762 O O . VAL A 1 100 ? 7.046 5.521 -15.533 1.00 63.94 100 VAL A O 1
ATOM 765 N N . ARG A 1 101 ? 5.980 3.745 -16.405 1.00 62.59 101 ARG A N 1
ATOM 766 C CA . ARG A 1 101 ? 7.067 3.346 -17.290 1.00 62.59 101 ARG A CA 1
ATOM 767 C C . ARG A 1 101 ? 7.129 4.422 -18.365 1.00 62.59 101 ARG A C 1
ATOM 769 O O . ARG A 1 101 ? 6.452 4.289 -19.377 1.00 62.59 101 ARG A O 1
ATOM 776 N N . ARG A 1 102 ? 7.852 5.512 -18.091 1.00 61.75 102 ARG A N 1
ATOM 777 C CA . ARG A 1 102 ? 8.111 6.535 -19.087 1.00 61.75 102 ARG A CA 1
ATOM 778 C C . ARG A 1 102 ? 8.861 5.834 -20.189 1.00 61.75 102 ARG A C 1
ATOM 780 O O . ARG A 1 102 ? 9.944 5.284 -19.965 1.00 61.75 102 ARG A O 1
ATOM 787 N N . SER A 1 103 ? 8.230 5.768 -21.345 1.00 67.69 103 SER A N 1
ATOM 788 C CA . SER A 1 103 ? 8.949 5.358 -22.530 1.00 67.69 103 SER A CA 1
ATOM 789 C C . SER A 1 103 ? 10.030 6.416 -22.758 1.00 67.69 103 SER A C 1
ATOM 791 O O . SER A 1 103 ? 9.773 7.595 -22.525 1.00 67.69 103 SER A O 1
ATOM 793 N N . PRO A 1 104 ? 11.230 6.056 -23.237 1.00 70.94 104 PRO A N 1
ATOM 794 C CA . PRO A 1 104 ? 12.268 7.037 -23.580 1.00 70.94 104 PRO A CA 1
ATOM 795 C C . PRO A 1 104 ? 11.824 8.047 -24.660 1.00 70.94 104 PRO A C 1
ATOM 797 O O . PRO A 1 104 ? 12.562 8.966 -24.990 1.00 70.94 104 PRO A O 1
ATOM 800 N N . LEU A 1 105 ? 10.620 7.865 -25.211 1.00 77.19 105 LEU A N 1
ATOM 801 C CA . LEU A 1 105 ? 9.949 8.747 -26.155 1.00 77.19 105 LEU A CA 1
ATOM 802 C C . LEU A 1 105 ? 9.090 9.830 -25.477 1.00 77.19 105 LEU A C 1
ATOM 804 O O . LEU A 1 105 ? 8.743 10.802 -26.138 1.00 77.19 105 LEU A O 1
ATOM 808 N N . ASP A 1 106 ? 8.749 9.681 -24.192 1.00 79.19 106 ASP A N 1
ATOM 809 C CA . ASP A 1 106 ? 7.800 10.561 -23.490 1.00 79.19 106 ASP A CA 1
ATOM 810 C C . ASP A 1 106 ? 8.397 11.942 -23.168 1.00 79.19 106 ASP A C 1
ATOM 812 O O . ASP A 1 106 ? 7.657 12.910 -23.006 1.00 79.19 106 ASP A O 1
ATOM 816 N N . ASP A 1 107 ? 9.728 12.040 -23.101 1.00 82.88 107 ASP A N 1
ATOM 817 C CA . ASP A 1 107 ? 10.459 13.283 -22.828 1.00 82.88 107 ASP A CA 1
ATOM 818 C C . ASP A 1 107 ? 10.952 13.981 -24.121 1.00 82.88 107 ASP A C 1
ATOM 820 O O . ASP A 1 107 ? 11.654 14.992 -24.046 1.00 82.88 107 ASP A O 1
ATOM 824 N N . LEU A 1 108 ? 10.612 13.456 -25.311 1.00 86.62 108 LEU A N 1
ATOM 825 C CA . LEU A 1 108 ? 11.037 14.022 -26.597 1.00 86.62 108 LEU A CA 1
ATOM 826 C C . LEU A 1 108 ? 10.094 15.133 -27.075 1.00 86.62 108 LEU A C 1
ATOM 828 O O . LEU A 1 108 ? 8.872 14.978 -27.094 1.00 86.62 108 LEU A O 1
ATOM 832 N N . ASP A 1 109 ? 10.670 16.241 -27.540 1.00 88.19 109 ASP A N 1
ATOM 833 C CA . ASP A 1 109 ? 9.911 17.300 -28.202 1.00 88.19 109 ASP A CA 1
ATOM 834 C C . ASP A 1 109 ? 9.457 16.884 -29.620 1.00 88.19 109 ASP A C 1
ATOM 836 O O . ASP A 1 109 ? 9.948 15.921 -30.216 1.00 88.19 109 ASP A O 1
ATOM 840 N N . HIS A 1 110 ? 8.518 17.637 -30.204 1.00 87.50 110 HIS A N 1
ATOM 841 C CA . HIS A 1 110 ? 7.976 17.326 -31.531 1.00 87.50 110 HIS A CA 1
ATOM 842 C C . HIS A 1 110 ? 9.039 17.312 -32.649 1.00 87.50 110 HIS A C 1
ATOM 844 O O . HIS A 1 110 ? 8.978 16.479 -33.550 1.00 87.50 110 HIS A O 1
ATOM 850 N N . GLN A 1 111 ? 10.036 18.195 -32.597 1.00 90.19 111 GLN A N 1
ATOM 851 C CA . GLN A 1 111 ? 11.154 18.215 -33.546 1.00 90.19 111 GLN A CA 1
ATOM 852 C C . GLN A 1 111 ? 12.085 17.010 -33.361 1.00 90.19 111 GLN A C 1
ATOM 854 O O . GLN A 1 111 ? 12.589 16.461 -34.340 1.00 90.19 111 GLN A O 1
ATOM 859 N N . GLN A 1 112 ? 12.322 16.588 -32.123 1.00 88.69 112 GLN A N 1
ATOM 860 C CA . GLN A 1 112 ? 13.116 15.406 -31.796 1.00 88.69 112 GLN A CA 1
ATOM 861 C C . GLN A 1 112 ? 12.412 14.125 -32.252 1.00 88.69 112 GLN A C 1
ATOM 863 O O . GLN A 1 112 ? 13.063 13.247 -32.820 1.00 88.69 112 GLN A O 1
ATOM 868 N N . LEU A 1 113 ? 11.088 14.051 -32.094 1.00 91.00 113 LEU A N 1
ATOM 869 C CA . LEU A 1 113 ? 10.273 12.951 -32.612 1.00 91.00 113 LEU A CA 1
ATOM 870 C C . LEU A 1 113 ? 10.338 12.855 -34.140 1.00 91.00 113 LEU A C 1
ATOM 872 O O . LEU A 1 113 ? 10.524 11.759 -34.666 1.00 91.00 113 LEU A O 1
ATOM 876 N N . LEU A 1 114 ? 10.249 13.985 -34.851 1.00 91.56 114 LEU A N 1
ATOM 877 C CA . LEU A 1 114 ? 10.370 14.011 -36.315 1.00 91.56 114 LEU A CA 1
ATOM 878 C C . LEU A 1 114 ? 11.745 13.514 -36.782 1.00 91.56 114 LEU A C 1
ATOM 880 O O . LEU A 1 114 ? 11.821 12.646 -37.645 1.00 91.56 114 LEU A O 1
ATOM 884 N N . LYS A 1 115 ? 12.830 13.971 -36.146 1.00 90.31 115 LYS A N 1
ATOM 885 C CA . LYS A 1 115 ? 14.193 13.509 -36.469 1.00 90.31 115 LYS A CA 1
ATOM 886 C C . LYS A 1 115 ? 14.373 12.008 -36.251 1.00 90.31 115 LYS A C 1
ATOM 888 O O . LYS A 1 115 ? 15.061 11.352 -37.029 1.00 90.31 115 LYS A O 1
ATOM 893 N N . LEU A 1 116 ? 13.780 11.468 -35.186 1.00 90.19 116 LEU A N 1
ATOM 894 C CA . LEU A 1 116 ? 13.840 10.039 -34.888 1.00 90.19 116 LEU A CA 1
ATOM 895 C C . LEU A 1 116 ? 13.035 9.233 -35.918 1.00 90.19 116 LEU A C 1
ATOM 897 O O . LEU A 1 116 ? 13.517 8.202 -36.386 1.00 90.19 116 LEU A O 1
ATOM 901 N N . ALA A 1 117 ? 11.859 9.723 -36.321 1.00 89.62 117 ALA A N 1
ATOM 902 C CA . ALA A 1 117 ? 11.054 9.114 -37.378 1.00 89.62 117 ALA A CA 1
ATOM 903 C C . ALA A 1 117 ? 11.802 9.086 -38.722 1.00 89.62 117 ALA A C 1
ATOM 905 O O . ALA A 1 117 ? 11.883 8.026 -39.342 1.00 89.62 117 ALA A O 1
ATOM 906 N N . ASP A 1 118 ? 12.428 10.196 -39.120 1.00 92.25 118 ASP A N 1
ATOM 907 C CA . ASP A 1 118 ? 13.233 10.274 -40.346 1.00 92.25 118 ASP A CA 1
ATOM 908 C C . ASP A 1 118 ? 14.426 9.303 -40.308 1.00 92.25 118 ASP A C 1
ATOM 910 O O . ASP A 1 118 ? 14.692 8.590 -41.280 1.00 92.25 118 ASP A O 1
ATOM 914 N N . ALA A 1 119 ? 15.122 9.219 -39.169 1.00 87.25 119 ALA A N 1
ATOM 915 C CA . ALA A 1 119 ? 16.248 8.304 -38.983 1.00 87.25 119 ALA A CA 1
ATOM 916 C C . ALA A 1 119 ? 15.824 6.827 -39.052 1.00 87.25 119 ALA A C 1
ATOM 918 O O . ALA A 1 119 ? 16.506 6.018 -39.685 1.00 87.25 119 ALA A O 1
ATOM 919 N N . LEU A 1 120 ? 14.689 6.469 -38.441 1.00 89.25 120 LEU A N 1
ATOM 920 C CA . LEU A 1 120 ? 14.133 5.117 -38.531 1.00 89.25 120 LEU A CA 1
ATOM 921 C C . LEU A 1 120 ? 13.694 4.784 -39.955 1.00 89.25 120 LEU A C 1
ATOM 923 O O . LEU A 1 120 ? 13.953 3.679 -40.425 1.00 89.25 120 LEU A O 1
ATOM 927 N N . GLN A 1 121 ? 13.071 5.727 -40.660 1.00 88.88 121 GLN A N 1
ATOM 928 C CA . GLN A 1 121 ? 12.649 5.522 -42.041 1.00 88.88 121 GLN A CA 1
ATOM 929 C C . GLN A 1 121 ? 13.859 5.289 -42.956 1.00 88.88 121 GLN A C 1
ATOM 931 O O . GLN A 1 121 ? 13.861 4.342 -43.740 1.00 88.88 121 GLN A O 1
ATOM 936 N N . ALA A 1 122 ? 14.926 6.074 -42.789 1.00 82.50 122 ALA A N 1
ATOM 937 C CA . ALA A 1 122 ? 16.182 5.871 -43.505 1.00 82.50 122 ALA A CA 1
ATOM 938 C C . ALA A 1 122 ? 16.826 4.509 -43.183 1.00 82.50 122 ALA A C 1
ATOM 940 O O . ALA A 1 122 ? 17.297 3.826 -44.091 1.00 82.50 122 ALA A O 1
ATOM 941 N N . ALA A 1 123 ? 16.804 4.079 -41.918 1.00 78.88 123 ALA A N 1
ATOM 942 C CA . ALA A 1 123 ? 17.320 2.772 -41.510 1.00 78.88 123 ALA A CA 1
ATOM 943 C C . ALA A 1 123 ? 16.491 1.605 -42.079 1.00 78.88 123 ALA A C 1
ATOM 945 O O . ALA A 1 123 ? 17.058 0.596 -42.494 1.00 78.88 123 ALA A O 1
ATOM 946 N N . VAL A 1 124 ? 15.163 1.741 -42.147 1.00 83.44 124 VAL A N 1
ATOM 947 C CA . VAL A 1 124 ? 14.267 0.735 -42.740 1.00 83.44 124 VAL A CA 1
ATOM 948 C C . VAL A 1 124 ? 14.472 0.636 -44.248 1.00 83.44 124 VAL A C 1
ATOM 950 O O . VAL A 1 124 ? 14.532 -0.472 -44.776 1.00 83.44 124 VAL A O 1
ATOM 953 N N . GLU A 1 125 ? 14.613 1.758 -44.951 1.00 80.94 125 GLU A N 1
ATOM 954 C CA . GLU A 1 125 ? 14.905 1.743 -46.388 1.00 80.94 125 GLU A CA 1
ATOM 955 C C . GLU A 1 125 ? 16.314 1.198 -46.676 1.00 80.94 125 GLU A C 1
ATOM 957 O O . GLU A 1 125 ? 16.481 0.400 -47.598 1.00 80.94 125 GLU A O 1
ATOM 962 N N . ALA A 1 126 ? 17.310 1.511 -45.840 1.00 74.12 126 ALA A N 1
ATOM 963 C CA . ALA A 1 126 ? 18.640 0.902 -45.924 1.00 74.12 126 ALA A CA 1
ATOM 964 C C . ALA A 1 126 ? 18.600 -0.621 -45.685 1.00 74.12 126 ALA A C 1
ATOM 966 O O . ALA A 1 126 ? 19.234 -1.379 -46.421 1.00 74.12 126 ALA A O 1
ATOM 967 N N . ALA A 1 127 ? 17.801 -1.079 -44.715 1.00 69.75 127 ALA A N 1
ATOM 968 C CA . ALA A 1 127 ? 17.604 -2.500 -44.436 1.00 69.75 127 ALA A CA 1
ATOM 969 C C . ALA A 1 127 ? 16.860 -3.223 -45.577 1.00 69.75 127 ALA A C 1
ATOM 971 O O . ALA A 1 127 ? 17.227 -4.341 -45.937 1.00 69.75 127 ALA A O 1
ATOM 972 N N . LYS A 1 128 ? 15.860 -2.583 -46.203 1.00 70.00 128 LYS A N 1
ATOM 973 C CA . LYS A 1 128 ? 15.170 -3.103 -47.402 1.00 70.00 128 LYS A CA 1
ATOM 974 C C . LYS A 1 128 ? 16.081 -3.152 -48.631 1.00 70.00 128 LYS A C 1
ATOM 976 O O . LYS A 1 128 ? 15.932 -4.049 -49.455 1.00 70.00 128 LYS A O 1
ATOM 981 N N . ALA A 1 129 ? 17.029 -2.222 -48.742 1.00 70.12 129 ALA A N 1
ATOM 982 C CA . ALA A 1 129 ? 18.040 -2.189 -49.798 1.00 70.12 129 ALA A CA 1
ATOM 983 C C . ALA A 1 129 ? 19.194 -3.194 -49.582 1.00 70.12 129 ALA A C 1
ATOM 985 O O . ALA A 1 129 ? 20.132 -3.223 -50.377 1.00 70.12 129 ALA A O 1
ATOM 986 N N . GLY A 1 130 ? 19.139 -4.021 -48.528 1.00 63.66 130 GLY A N 1
ATOM 987 C CA . GLY A 1 130 ? 20.143 -5.051 -48.246 1.00 63.66 130 GLY A CA 1
ATOM 988 C C . GLY A 1 130 ? 21.471 -4.510 -47.712 1.00 63.66 130 GLY A C 1
ATOM 989 O O . GLY A 1 130 ? 22.472 -5.225 -47.741 1.00 63.66 130 GLY A O 1
ATOM 990 N N . VAL A 1 131 ? 21.508 -3.264 -47.230 1.00 61.59 131 VAL A N 1
ATOM 991 C CA . VAL A 1 131 ? 22.702 -2.688 -46.602 1.00 61.59 131 VAL A CA 1
ATOM 992 C C . VAL A 1 131 ? 22.753 -3.144 -45.137 1.00 61.59 131 VAL A C 1
ATOM 994 O O . VAL A 1 131 ? 21.795 -2.897 -44.400 1.00 61.59 131 VAL A O 1
ATOM 997 N N . PRO A 1 132 ? 23.841 -3.793 -44.677 1.00 53.72 132 PRO A N 1
ATOM 998 C CA . PRO A 1 132 ? 23.989 -4.161 -43.274 1.00 53.72 132 PRO A CA 1
ATOM 999 C C . PRO A 1 132 ? 24.026 -2.893 -42.419 1.00 53.72 132 PRO A C 1
ATOM 1001 O O . PRO A 1 132 ? 24.837 -1.997 -42.661 1.00 53.72 132 PRO A O 1
ATOM 1004 N N . LEU A 1 133 ? 23.140 -2.806 -41.427 1.00 56.62 133 LEU A N 1
ATOM 1005 C CA . LEU A 1 133 ? 23.124 -1.694 -40.482 1.00 56.62 133 LEU A CA 1
ATOM 1006 C C . LEU A 1 133 ? 24.440 -1.698 -39.682 1.00 56.62 133 LEU A C 1
ATOM 1008 O O . LEU A 1 133 ? 24.747 -2.701 -39.034 1.00 56.62 133 LEU A O 1
ATOM 1012 N N . PRO A 1 134 ? 25.229 -0.608 -39.695 1.00 57.94 134 PRO A N 1
ATOM 1013 C CA . PRO A 1 134 ? 26.470 -0.560 -38.937 1.00 57.94 134 PRO A CA 1
ATOM 1014 C C . PRO A 1 134 ? 26.161 -0.579 -37.433 1.00 57.94 134 PRO A C 1
ATOM 1016 O O . PRO A 1 134 ? 25.479 0.309 -36.924 1.00 57.94 134 PRO A O 1
ATOM 1019 N N . GLY A 1 135 ? 26.672 -1.590 -36.724 1.00 56.50 135 GLY A N 1
ATOM 1020 C CA . GLY A 1 135 ? 26.606 -1.687 -35.259 1.00 56.50 135 GLY A CA 1
ATOM 1021 C C . GLY A 1 135 ? 25.565 -2.655 -34.685 1.00 56.50 135 GLY A C 1
ATOM 1022 O O . GLY A 1 135 ? 25.470 -2.767 -33.465 1.00 56.50 135 GLY A O 1
ATOM 1023 N N . LEU A 1 136 ? 24.822 -3.381 -35.522 1.00 51.44 136 LEU A N 1
ATOM 1024 C CA . LEU A 1 136 ? 24.075 -4.568 -35.099 1.00 51.44 136 LEU A CA 1
ATOM 1025 C C . LEU A 1 136 ? 24.681 -5.778 -35.802 1.00 51.44 136 LEU A C 1
ATOM 1027 O O . LEU A 1 136 ? 24.213 -6.185 -36.865 1.00 51.44 136 LEU A O 1
ATOM 1031 N N . ASP A 1 137 ? 25.737 -6.336 -35.207 1.00 47.53 137 ASP A N 1
ATOM 1032 C CA . ASP A 1 137 ? 26.199 -7.673 -35.561 1.00 47.53 137 ASP A CA 1
ATOM 1033 C C . ASP A 1 137 ? 25.030 -8.626 -35.306 1.00 47.53 137 ASP A C 1
ATOM 1035 O O . ASP A 1 137 ? 24.693 -8.959 -34.166 1.00 47.53 137 ASP A O 1
ATOM 1039 N N . LEU A 1 138 ? 24.349 -8.999 -36.388 1.00 48.88 138 LEU A N 1
ATOM 1040 C CA . LEU A 1 138 ? 23.380 -10.075 -36.396 1.00 48.88 138 LEU A CA 1
ATOM 1041 C C . LEU A 1 138 ? 24.100 -11.305 -35.844 1.00 48.88 138 LEU A C 1
ATOM 1043 O O . LEU A 1 138 ? 24.928 -11.911 -36.524 1.00 48.88 138 LEU A O 1
ATOM 1047 N N . ILE A 1 139 ? 23.763 -11.685 -34.613 1.00 49.50 139 ILE A N 1
ATOM 1048 C CA . ILE A 1 139 ? 23.840 -13.074 -34.171 1.00 49.50 139 ILE A CA 1
ATOM 1049 C C . ILE A 1 139 ? 22.948 -13.878 -35.117 1.00 49.50 139 ILE A C 1
ATOM 1051 O O . ILE A 1 139 ? 21.764 -14.099 -34.875 1.00 49.50 139 ILE A O 1
ATOM 1055 N N . ALA A 1 140 ? 23.527 -14.256 -36.254 1.00 44.50 140 ALA A N 1
ATOM 1056 C CA . ALA A 1 140 ? 23.042 -15.319 -37.103 1.00 44.50 140 ALA A CA 1
ATOM 1057 C C . ALA A 1 140 ? 23.228 -16.622 -36.319 1.00 44.50 140 ALA A C 1
ATOM 1059 O O . ALA A 1 140 ? 24.204 -17.346 -36.497 1.00 44.50 140 ALA A O 1
ATOM 1060 N N . GLU A 1 141 ? 22.310 -16.885 -35.396 1.00 43.25 141 GLU A N 1
ATOM 1061 C CA . GLU A 1 141 ? 22.191 -18.175 -34.741 1.00 43.25 141 GLU A CA 1
ATOM 1062 C C . GLU A 1 141 ? 20.844 -18.788 -35.123 1.00 43.25 141 GLU A C 1
ATOM 1064 O O . GLU A 1 141 ? 19.786 -18.299 -34.732 1.00 43.25 141 GLU A O 1
ATOM 1069 N N . GLY A 1 142 ? 20.907 -19.881 -35.888 1.00 48.56 142 GLY A N 1
ATOM 1070 C CA . GLY A 1 142 ? 19.854 -20.889 -35.890 1.00 48.56 142 GLY A CA 1
ATOM 1071 C C . GLY A 1 142 ? 19.371 -21.365 -37.257 1.00 48.56 142 GLY A C 1
ATOM 1072 O O . GLY A 1 142 ? 18.486 -20.763 -37.846 1.00 48.56 142 GLY A O 1
ATOM 1073 N N . ALA A 1 143 ? 19.843 -22.561 -37.617 1.00 44.22 143 ALA A N 1
ATOM 1074 C CA . ALA A 1 143 ? 19.065 -23.621 -38.265 1.00 44.22 143 ALA A CA 1
ATOM 1075 C C . ALA A 1 143 ? 18.673 -23.454 -39.744 1.00 44.22 143 ALA A C 1
ATOM 1077 O O . ALA A 1 143 ? 17.653 -22.863 -40.078 1.00 44.22 143 ALA A O 1
ATOM 1078 N N . ALA A 1 144 ? 19.394 -24.159 -40.617 1.00 41.12 144 ALA A N 1
ATOM 1079 C CA . 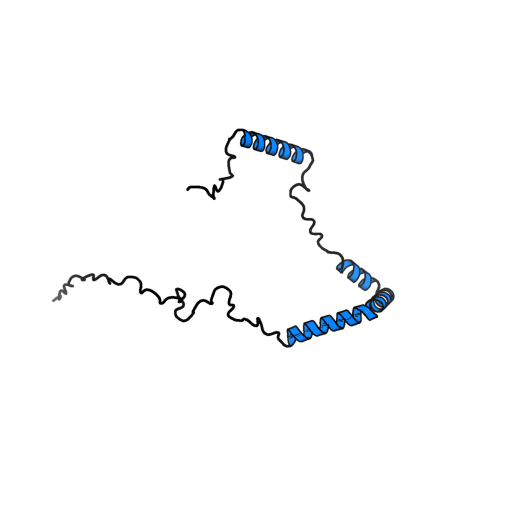ALA A 1 144 ? 18.893 -25.404 -41.210 1.00 41.12 144 ALA A CA 1
ATOM 1080 C C . ALA A 1 144 ? 19.952 -25.944 -42.179 1.00 41.12 144 ALA A C 1
ATOM 1082 O O . ALA A 1 144 ? 20.105 -25.413 -43.275 1.00 41.12 144 ALA A O 1
ATOM 1083 N N . ASP A 1 145 ? 20.669 -26.993 -41.778 1.00 42.53 145 ASP A N 1
ATOM 1084 C CA . ASP A 1 145 ? 21.315 -27.873 -42.747 1.00 42.53 145 ASP A CA 1
ATOM 1085 C C . ASP A 1 145 ? 20.994 -29.329 -42.403 1.00 42.53 145 ASP A C 1
ATOM 1087 O O . ASP A 1 145 ? 20.734 -29.666 -41.241 1.00 42.53 145 ASP A O 1
ATOM 1091 N N . THR A 1 146 ? 20.882 -30.102 -43.473 1.00 45.94 146 THR A N 1
ATOM 1092 C CA . THR A 1 146 ? 20.170 -31.381 -43.617 1.00 45.94 146 THR A CA 1
ATOM 1093 C C . THR A 1 146 ? 21.024 -32.570 -43.192 1.00 45.94 146 THR A C 1
ATOM 1095 O O . THR A 1 146 ? 22.264 -32.495 -43.336 1.00 45.94 146 THR A O 1
#

Sequence (146 aa):
MSTTITRPPVQEQRPTSGPARLPAGTIPGHPNLRPWPKGVSGNPRGRPRETRDRLTGDFIRALAEDFAEHGAQAIAACRQTDPAAYLRLVAGLLPRELNVRRSPLDDLDHQQLLKLADALQAAVEAAKAGVPLPGLDLIAEGAADT